Protein AF-A0A969IN88-F1 (afdb_monomer_lite)

pLDDT: mean 70.05, std 19.75, range [36.59, 94.0]

Sequence (152 aa):
MTLDTHNDKQVQASVAMSGGASLQPASVSEAPRELDETSVAGIALARHVRRQAALAVFGIAALAFWAKTYVPPIEMRTALSLHSVYDDTARDTAKQYRIASRAGDKIQLCVYARMISTAYQHAKNESAYRAWEAQERADCAAAGMGASRTPH

Radius of gyration: 38.69 Å; chains: 1; bounding box: 80×87×67 Å

Structure (mmCIF, N/CA/C/O backbone):
data_AF-A0A969IN88-F1
#
_entry.id   AF-A0A969IN88-F1
#
loop_
_atom_site.group_PDB
_atom_site.id
_atom_site.type_symbol
_atom_site.label_atom_id
_atom_site.label_alt_id
_atom_site.label_comp_id
_atom_site.label_asym_id
_atom_site.label_entity_id
_atom_site.label_seq_id
_atom_site.pdbx_PDB_ins_code
_atom_site.Cartn_x
_atom_site.Cartn_y
_atom_site.Cartn_z
_atom_site.occupancy
_atom_site.B_iso_or_equiv
_atom_site.auth_seq_id
_atom_site.auth_comp_id
_atom_site.auth_asym_id
_atom_site.auth_atom_id
_atom_site.pdbx_PDB_model_num
ATOM 1 N N . MET A 1 1 ? 41.003 -22.628 11.075 1.00 40.75 1 MET A N 1
ATOM 2 C CA . MET A 1 1 ? 41.200 -24.090 11.077 1.00 40.75 1 MET A CA 1
ATOM 3 C C . MET A 1 1 ? 41.063 -24.566 9.643 1.00 40.75 1 MET A C 1
ATOM 5 O O . MET A 1 1 ? 40.092 -24.213 8.990 1.00 40.75 1 MET A O 1
ATOM 9 N N . THR A 1 2 ? 42.141 -25.199 9.192 1.00 36.84 2 THR A N 1
ATOM 10 C CA . THR A 1 2 ? 42.484 -25.843 7.907 1.00 36.84 2 THR A CA 1
ATOM 11 C C . THR A 1 2 ? 41.313 -26.490 7.156 1.00 36.84 2 THR A C 1
ATOM 13 O O . THR A 1 2 ? 40.442 -27.075 7.787 1.00 36.84 2 THR A O 1
ATOM 16 N N . LEU A 1 3 ? 41.148 -26.225 5.851 1.00 45.41 3 LEU A N 1
ATOM 17 C CA . LEU A 1 3 ? 41.812 -26.876 4.697 1.00 45.41 3 LEU A CA 1
ATOM 18 C C . LEU A 1 3 ? 41.481 -28.375 4.604 1.00 45.41 3 LEU A C 1
ATOM 20 O O . LEU A 1 3 ? 41.852 -29.115 5.502 1.00 45.41 3 LEU A O 1
ATOM 24 N N . ASP A 1 4 ? 40.839 -28.805 3.512 1.00 44.75 4 ASP A N 1
ATOM 25 C CA . ASP A 1 4 ? 41.546 -29.651 2.544 1.00 44.75 4 ASP A CA 1
ATOM 26 C C . ASP A 1 4 ? 40.841 -29.712 1.182 1.00 44.75 4 ASP A C 1
ATOM 28 O O . ASP A 1 4 ? 39.695 -30.128 1.010 1.00 44.75 4 ASP A O 1
ATOM 32 N N . THR A 1 5 ? 41.606 -29.234 0.213 1.00 49.44 5 THR A N 1
ATOM 33 C CA . THR A 1 5 ? 41.509 -29.453 -1.223 1.00 49.44 5 THR A CA 1
ATOM 34 C C . THR A 1 5 ? 42.290 -30.726 -1.559 1.00 49.44 5 THR A C 1
ATOM 36 O O . THR A 1 5 ? 43.175 -31.124 -0.812 1.00 49.44 5 THR A O 1
ATOM 39 N N . HIS A 1 6 ? 42.074 -31.228 -2.776 1.00 44.75 6 HIS A N 1
ATOM 40 C CA . HIS A 1 6 ? 42.995 -32.074 -3.545 1.00 44.75 6 HIS A CA 1
ATOM 41 C C . HIS A 1 6 ? 42.814 -33.596 -3.421 1.00 44.75 6 HIS A C 1
ATOM 43 O O . HIS A 1 6 ? 43.287 -34.248 -2.496 1.00 44.75 6 HIS A O 1
ATOM 49 N N . ASN A 1 7 ? 42.202 -34.173 -4.460 1.00 51.84 7 ASN A N 1
ATOM 50 C CA . ASN A 1 7 ? 42.546 -35.514 -4.909 1.00 51.84 7 ASN A CA 1
ATOM 51 C C . ASN A 1 7 ? 43.290 -35.366 -6.239 1.00 51.84 7 ASN A C 1
ATOM 53 O O . ASN A 1 7 ? 42.751 -34.866 -7.227 1.00 51.84 7 ASN A O 1
ATOM 57 N N . ASP A 1 8 ? 44.560 -35.720 -6.168 1.00 45.56 8 ASP A N 1
ATOM 58 C CA . ASP A 1 8 ? 45.575 -35.719 -7.205 1.00 45.56 8 ASP A CA 1
ATOM 59 C C . ASP A 1 8 ? 45.828 -37.190 -7.587 1.00 45.56 8 ASP A C 1
ATOM 61 O O . ASP A 1 8 ? 45.481 -38.097 -6.828 1.00 45.56 8 ASP A O 1
ATOM 65 N N . LYS A 1 9 ? 46.547 -37.413 -8.687 1.00 44.06 9 LYS A N 1
ATOM 66 C CA . LYS A 1 9 ? 47.078 -38.703 -9.169 1.00 44.06 9 LYS A CA 1
ATOM 67 C C . LYS A 1 9 ? 46.113 -39.542 -10.009 1.00 44.06 9 LYS A C 1
ATOM 69 O O . LYS A 1 9 ? 45.359 -40.362 -9.505 1.00 44.06 9 LYS A O 1
ATOM 74 N N . GLN A 1 10 ? 46.303 -39.485 -11.322 1.00 42.81 10 GLN A N 1
ATOM 75 C CA . GLN A 1 10 ? 47.049 -40.557 -11.986 1.00 42.81 10 GLN A CA 1
ATOM 76 C C . GLN A 1 10 ? 47.769 -39.970 -13.201 1.00 42.81 10 GLN A C 1
ATOM 78 O O . GLN A 1 10 ? 47.189 -39.318 -14.065 1.00 42.81 10 GLN A O 1
ATOM 83 N N . VAL A 1 11 ? 49.076 -40.173 -13.183 1.00 45.47 11 VAL A N 1
ATOM 84 C CA . VAL A 1 11 ? 50.097 -39.619 -14.055 1.00 45.47 11 VAL A CA 1
ATOM 85 C C . VAL A 1 11 ? 50.709 -40.798 -14.803 1.00 45.47 11 VAL A C 1
ATOM 87 O O . VAL A 1 11 ? 50.982 -41.824 -14.195 1.00 45.47 11 VAL A O 1
ATOM 90 N N . GLN A 1 12 ? 50.983 -40.574 -16.090 1.00 45.88 12 GLN A N 1
ATOM 91 C CA . GLN A 1 12 ? 51.971 -41.265 -16.927 1.00 45.88 12 GLN A CA 1
ATOM 92 C C . GLN A 1 12 ? 51.753 -42.743 -17.275 1.00 45.88 12 GLN A C 1
ATOM 94 O O . GLN A 1 12 ? 51.895 -43.640 -16.455 1.00 45.88 12 GLN A O 1
ATOM 99 N N . ALA A 1 13 ? 51.683 -42.985 -18.585 1.00 43.31 13 ALA A N 1
ATOM 100 C CA . ALA A 1 13 ? 52.638 -43.886 -19.223 1.00 43.31 13 ALA A CA 1
ATOM 101 C C . ALA A 1 13 ? 52.843 -43.461 -20.687 1.00 43.31 13 ALA A C 1
ATOM 103 O O . ALA A 1 13 ? 51.943 -43.574 -21.516 1.00 43.31 13 ALA A O 1
ATOM 104 N N . SER A 1 14 ? 54.041 -42.961 -20.983 1.00 49.50 14 SER A N 1
ATOM 105 C CA . SER A 1 14 ? 54.565 -42.726 -22.330 1.00 49.50 14 SER A CA 1
ATOM 106 C C . SER A 1 14 ? 55.613 -43.801 -22.621 1.00 49.50 14 SER A C 1
ATOM 108 O O . SER A 1 14 ? 56.554 -43.921 -21.842 1.00 49.50 14 SER A O 1
ATOM 110 N N . VAL A 1 15 ? 55.502 -44.533 -23.733 1.00 48.34 15 VAL A N 1
ATOM 111 C CA . VAL A 1 15 ? 56.568 -45.379 -24.324 1.00 48.34 15 VAL A CA 1
ATOM 112 C C . VAL A 1 15 ? 56.364 -45.338 -25.852 1.00 48.34 15 VAL A C 1
ATOM 114 O O . VAL A 1 15 ? 55.301 -45.718 -26.328 1.00 48.34 15 VAL A O 1
ATOM 117 N N . ALA A 1 16 ? 57.156 -44.549 -26.593 1.00 39.06 16 ALA A N 1
ATOM 118 C CA . ALA A 1 16 ? 58.313 -44.952 -27.425 1.00 39.06 16 ALA A CA 1
ATOM 119 C C . ALA A 1 16 ? 57.971 -46.015 -28.503 1.00 39.06 16 ALA A C 1
ATOM 121 O O . ALA A 1 16 ? 57.643 -47.142 -28.170 1.00 39.06 16 ALA A O 1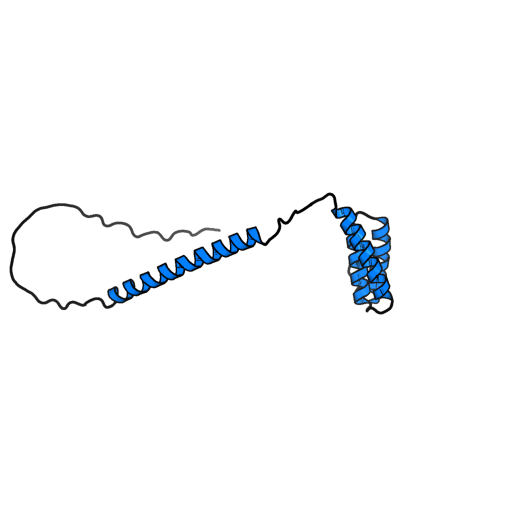
ATOM 122 N N . MET A 1 17 ? 57.827 -45.636 -29.783 1.00 37.94 17 MET A N 1
ATOM 123 C CA . MET A 1 17 ? 58.852 -45.538 -30.853 1.00 37.94 17 MET A CA 1
ATOM 124 C C . MET A 1 17 ? 59.084 -46.839 -31.672 1.00 37.94 17 MET A C 1
ATOM 126 O O . MET A 1 17 ? 59.366 -47.886 -31.109 1.00 37.94 17 MET A O 1
ATOM 130 N N . SER A 1 18 ? 59.099 -46.670 -33.011 1.00 40.19 18 SER A N 1
ATOM 131 C CA . SER A 1 18 ? 59.913 -47.387 -34.028 1.00 40.19 18 SER A CA 1
ATOM 132 C C . SER A 1 18 ? 59.427 -48.696 -34.692 1.00 40.19 18 SER A C 1
ATOM 134 O O . SER A 1 18 ? 59.394 -49.744 -34.068 1.00 40.19 18 SER A O 1
ATOM 136 N N . GLY A 1 19 ? 59.295 -48.657 -36.033 1.00 37.56 19 GLY A N 1
ATOM 137 C CA . GLY A 1 19 ? 60.012 -49.595 -36.926 1.00 37.56 19 GLY A CA 1
ATOM 138 C C . GLY A 1 19 ? 59.252 -50.727 -37.650 1.00 37.56 19 GLY A C 1
ATOM 139 O O . GLY A 1 19 ? 59.006 -51.775 -37.080 1.00 37.56 19 GLY A O 1
ATOM 140 N N . GLY A 1 20 ? 59.021 -50.546 -38.960 1.00 41.41 20 GLY A N 1
ATOM 141 C CA . GLY A 1 20 ? 59.536 -51.420 -40.039 1.00 41.41 20 GLY A CA 1
ATOM 142 C C . GLY A 1 20 ? 59.124 -52.902 -40.186 1.00 41.41 20 GLY A C 1
ATOM 143 O O . GLY A 1 20 ? 59.756 -53.774 -39.616 1.00 41.41 20 GLY A O 1
ATOM 144 N N . ALA A 1 21 ? 58.224 -53.138 -41.151 1.00 38.50 21 ALA A N 1
ATOM 145 C CA . ALA A 1 21 ? 58.257 -54.143 -42.236 1.00 38.50 21 ALA A CA 1
ATOM 146 C C . ALA A 1 21 ? 58.312 -55.681 -41.987 1.00 38.50 21 ALA A C 1
ATOM 148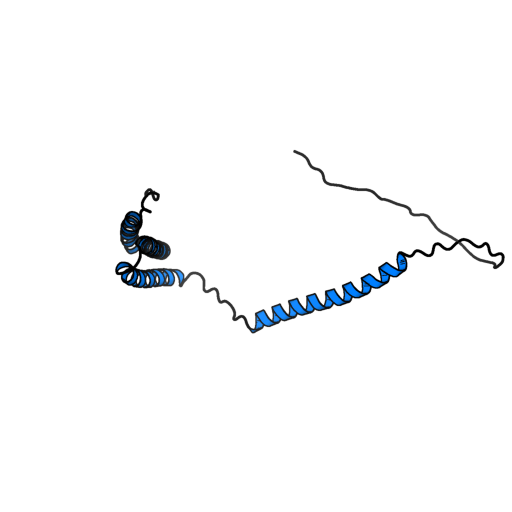 O O . ALA A 1 21 ? 59.301 -56.236 -41.528 1.00 38.50 21 ALA A O 1
ATOM 149 N N . SER A 1 22 ? 57.343 -56.340 -42.650 1.00 40.31 22 SER A N 1
ATOM 150 C CA . SER A 1 22 ? 57.480 -57.521 -43.533 1.00 40.31 22 SER A CA 1
ATOM 151 C C . SER A 1 22 ? 57.068 -58.924 -43.038 1.00 40.31 22 SER A C 1
ATOM 153 O O . SER A 1 22 ? 57.518 -59.407 -42.009 1.00 40.31 22 SER A O 1
ATOM 155 N N . LEU A 1 23 ? 56.313 -59.584 -43.937 1.00 36.59 23 LEU A N 1
ATOM 156 C CA . LEU A 1 23 ? 56.036 -61.022 -44.134 1.00 36.59 23 LEU A CA 1
ATOM 157 C C . LEU A 1 23 ? 54.876 -61.699 -43.356 1.00 36.59 23 LEU A C 1
ATOM 159 O O . LEU A 1 23 ? 54.917 -61.946 -42.158 1.00 36.59 23 LEU A O 1
ATOM 163 N N . GLN A 1 24 ? 53.844 -62.048 -44.138 1.00 41.91 24 GLN A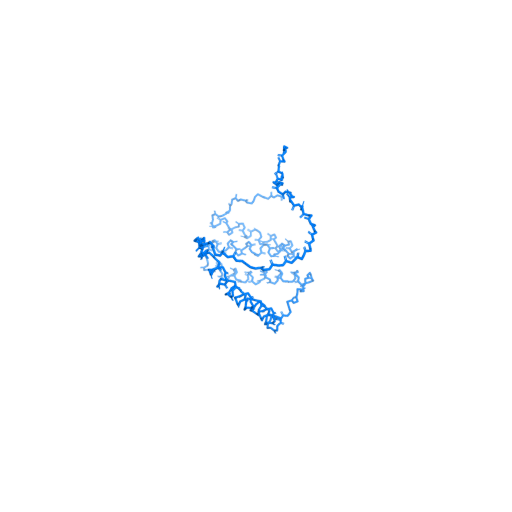 N 1
ATOM 164 C CA . GLN A 1 24 ? 52.778 -63.050 -43.923 1.00 41.91 24 GLN A CA 1
ATOM 165 C C . GLN A 1 24 ? 53.339 -64.501 -43.919 1.00 41.91 24 GLN A C 1
ATOM 167 O O . GLN A 1 24 ? 54.501 -64.682 -44.279 1.00 41.91 24 GLN A O 1
ATOM 172 N N . PRO A 1 25 ? 52.507 -65.566 -43.830 1.00 61.97 25 PRO A N 1
ATOM 173 C CA . PRO A 1 25 ? 51.411 -65.876 -42.893 1.00 61.97 25 PRO A CA 1
ATOM 174 C C . PRO A 1 25 ? 51.531 -67.326 -42.341 1.00 61.97 25 PRO A C 1
ATOM 176 O O . PRO A 1 25 ? 52.132 -68.168 -42.996 1.00 61.97 25 PRO A O 1
ATOM 179 N N . ALA A 1 26 ? 50.900 -67.664 -41.206 1.00 40.47 26 ALA A N 1
ATOM 180 C CA . ALA A 1 26 ? 50.236 -68.967 -40.964 1.00 40.47 26 ALA A CA 1
ATOM 181 C C . ALA A 1 26 ? 49.824 -69.163 -39.492 1.00 40.47 26 ALA A C 1
ATOM 183 O O . ALA A 1 26 ? 50.398 -68.583 -38.578 1.00 40.47 26 ALA A O 1
ATOM 184 N N . SER A 1 27 ? 48.843 -70.056 -39.328 1.00 48.06 27 SER A N 1
ATOM 185 C CA . SER A 1 27 ? 48.364 -70.728 -38.111 1.00 48.06 27 SER A CA 1
ATOM 186 C C . SER A 1 27 ? 47.613 -69.890 -37.072 1.00 48.06 27 SER A C 1
ATOM 188 O O . SER A 1 27 ? 48.135 -69.468 -36.048 1.00 48.06 27 SER A O 1
ATOM 190 N N . VAL A 1 28 ? 46.324 -69.726 -37.372 1.00 53.75 28 VAL A N 1
ATOM 191 C CA . VAL A 1 28 ? 45.173 -70.056 -36.511 1.00 53.75 28 VAL A CA 1
ATOM 192 C C . VAL A 1 28 ? 45.547 -70.655 -35.145 1.00 53.75 28 VAL A C 1
ATOM 194 O O . VAL A 1 28 ? 46.005 -71.792 -35.063 1.00 53.75 28 VAL A O 1
ATOM 197 N N . SER A 1 29 ? 45.252 -69.910 -34.081 1.00 46.31 29 SER A N 1
ATOM 198 C CA . SER A 1 29 ? 44.920 -70.466 -32.772 1.00 46.31 29 SER A CA 1
ATOM 199 C C . SER A 1 29 ? 43.693 -69.724 -32.257 1.00 46.31 29 SER A C 1
ATOM 201 O O . SER A 1 29 ? 43.676 -68.498 -32.135 1.00 46.31 29 SER A O 1
ATOM 203 N N . GLU A 1 30 ? 42.638 -70.502 -32.077 1.00 54.66 30 GLU A N 1
ATOM 204 C CA . GLU A 1 30 ? 41.304 -70.114 -31.662 1.00 54.66 30 GLU A CA 1
ATOM 205 C C . GLU A 1 30 ? 41.347 -69.610 -30.210 1.00 54.66 30 GLU A C 1
ATOM 207 O O . GLU A 1 30 ? 41.460 -70.393 -29.270 1.00 54.66 30 GLU A O 1
ATOM 212 N N . ALA A 1 31 ? 41.279 -68.293 -30.018 1.00 49.34 31 ALA A N 1
ATOM 213 C CA . ALA A 1 31 ? 40.998 -67.697 -28.716 1.00 49.34 31 ALA A CA 1
ATOM 214 C C . ALA A 1 31 ? 39.491 -67.406 -28.628 1.00 49.34 31 ALA A C 1
ATOM 216 O O . ALA A 1 31 ? 38.938 -66.839 -29.581 1.00 49.34 31 ALA A O 1
ATOM 217 N N . PRO A 1 32 ? 38.806 -67.753 -27.523 1.00 47.84 32 PRO A N 1
ATOM 218 C CA . PRO A 1 32 ? 37.417 -67.369 -27.331 1.00 47.84 32 PRO A CA 1
ATOM 219 C C . PRO A 1 32 ? 37.333 -65.842 -27.313 1.00 47.84 32 PRO A C 1
ATOM 221 O O . PRO A 1 32 ? 37.866 -65.172 -26.430 1.00 47.84 32 PRO A O 1
ATOM 224 N N . ARG A 1 33 ? 36.678 -65.286 -28.333 1.00 48.41 33 ARG A N 1
ATOM 225 C CA . ARG A 1 33 ? 36.264 -63.888 -28.342 1.00 48.41 33 ARG A CA 1
ATOM 226 C C . ARG A 1 33 ? 35.144 -63.741 -27.316 1.00 48.41 33 ARG A C 1
ATOM 228 O O . ARG A 1 33 ? 33.984 -63.969 -27.645 1.00 48.41 33 ARG A O 1
ATOM 235 N N . GLU A 1 34 ? 35.491 -63.337 -26.096 1.00 47.50 34 GLU A N 1
ATOM 236 C CA . GLU A 1 34 ? 34.595 -62.523 -25.271 1.00 47.50 34 GLU A CA 1
ATOM 237 C C . GLU A 1 34 ? 34.326 -61.227 -26.045 1.00 47.50 34 GLU A C 1
ATOM 239 O O . GLU A 1 34 ? 35.042 -60.230 -25.953 1.00 47.50 34 GLU A O 1
ATOM 244 N N . LEU A 1 35 ? 33.324 -61.285 -26.919 1.00 52.41 35 LEU A N 1
ATOM 245 C CA . LEU A 1 35 ? 32.723 -60.120 -27.540 1.00 52.41 35 LEU A CA 1
ATOM 246 C C . LEU A 1 35 ? 31.871 -59.438 -26.474 1.00 52.41 35 LEU A C 1
ATOM 248 O O . LEU A 1 35 ? 30.688 -59.714 -26.326 1.00 52.41 35 LEU A O 1
ATOM 252 N N . ASP A 1 36 ? 32.557 -58.585 -25.723 1.00 46.00 36 ASP A N 1
ATOM 253 C CA . ASP A 1 36 ? 32.078 -57.395 -25.036 1.00 46.00 36 ASP A CA 1
ATOM 254 C C . ASP A 1 36 ? 30.626 -56.992 -25.384 1.00 46.00 36 ASP A C 1
ATOM 256 O O . ASP A 1 36 ? 30.367 -56.206 -26.300 1.00 46.00 36 ASP A O 1
ATOM 260 N N . GLU A 1 37 ? 29.662 -57.501 -24.609 1.00 52.12 37 GLU A N 1
ATOM 261 C CA . GLU A 1 37 ? 28.256 -57.069 -24.635 1.00 52.12 37 GLU A CA 1
ATOM 262 C C . GLU A 1 37 ? 28.092 -55.586 -24.233 1.00 52.12 37 GLU A C 1
ATOM 264 O O . GLU A 1 37 ? 27.020 -55.004 -24.422 1.00 52.12 37 GLU A O 1
ATOM 269 N N . THR A 1 38 ? 29.143 -54.924 -23.726 1.00 54.66 38 THR A N 1
ATOM 270 C CA . THR A 1 38 ? 29.059 -53.534 -23.253 1.00 54.66 38 THR A CA 1
ATOM 271 C C . THR A 1 38 ? 29.250 -52.483 -24.357 1.00 54.66 38 THR A C 1
ATOM 273 O O . THR A 1 38 ? 28.692 -51.384 -24.259 1.00 54.66 38 THR A O 1
ATOM 276 N N . SER A 1 39 ? 29.913 -52.814 -25.474 1.00 51.97 39 SER A N 1
ATOM 277 C CA . SER A 1 39 ? 30.134 -51.859 -26.576 1.00 51.97 39 SER A CA 1
ATOM 278 C C . SER A 1 39 ? 28.886 -51.559 -27.416 1.00 51.97 39 SER A C 1
ATOM 280 O O . SER A 1 39 ? 28.732 -50.445 -27.929 1.00 51.97 39 SER A O 1
ATOM 282 N N . VAL A 1 40 ? 27.949 -52.503 -27.549 1.00 53.09 40 VAL A N 1
ATOM 283 C CA . VAL A 1 40 ? 26.748 -52.296 -28.384 1.00 53.09 40 VAL A CA 1
ATOM 284 C C . VAL A 1 40 ? 25.713 -51.411 -27.670 1.00 53.09 40 VAL A C 1
ATOM 286 O O . VAL A 1 40 ? 25.022 -50.615 -28.313 1.00 53.09 40 VAL A O 1
ATOM 289 N N . ALA A 1 41 ? 25.666 -51.455 -26.334 1.00 52.44 41 ALA A N 1
ATOM 290 C CA . ALA A 1 41 ? 24.776 -50.620 -25.526 1.00 52.44 41 ALA A CA 1
ATOM 291 C C . ALA A 1 41 ? 25.199 -49.132 -25.497 1.00 52.44 41 ALA A C 1
ATOM 293 O O . ALA A 1 41 ? 24.344 -48.240 -25.519 1.00 52.44 41 ALA A O 1
ATOM 294 N N . GLY A 1 42 ? 26.506 -48.833 -25.527 1.00 51.19 42 GLY A N 1
ATOM 295 C CA . GLY A 1 42 ? 27.025 -47.456 -25.464 1.00 51.19 42 GLY A CA 1
ATOM 296 C C . GLY A 1 42 ? 26.714 -46.589 -26.697 1.00 51.19 42 GLY A C 1
ATOM 297 O O . GLY A 1 42 ? 26.458 -45.388 -26.582 1.00 51.19 42 GLY A O 1
ATOM 298 N N . ILE A 1 43 ? 26.658 -47.185 -27.894 1.00 53.34 43 ILE A N 1
ATOM 299 C CA . ILE A 1 43 ? 26.443 -46.455 -29.163 1.00 53.34 43 ILE A CA 1
ATOM 300 C C . ILE A 1 43 ? 24.949 -46.138 -29.399 1.00 53.34 43 ILE A C 1
ATOM 302 O O . ILE A 1 43 ? 24.599 -45.213 -30.148 1.00 53.34 43 ILE A O 1
ATOM 306 N N . ALA A 1 44 ? 24.043 -46.868 -28.742 1.00 51.78 44 ALA A N 1
ATOM 307 C CA . ALA A 1 44 ? 22.605 -46.616 -28.802 1.00 51.78 44 ALA A CA 1
ATOM 308 C C . ALA A 1 44 ? 22.187 -45.402 -27.947 1.00 51.78 44 ALA A C 1
ATOM 310 O O . ALA A 1 44 ? 21.408 -44.567 -28.417 1.00 51.78 44 ALA A O 1
ATOM 311 N N . LEU A 1 45 ? 22.762 -45.225 -26.749 1.00 52.25 45 LEU A N 1
ATOM 312 C CA . LEU A 1 45 ? 22.410 -44.108 -25.857 1.00 52.25 45 LEU A CA 1
ATOM 313 C C . LEU A 1 45 ? 22.901 -42.736 -26.358 1.00 52.25 45 LEU A C 1
ATOM 315 O O . LEU A 1 45 ? 22.233 -41.719 -26.156 1.00 52.25 45 LEU A O 1
ATOM 319 N N . ALA A 1 46 ? 24.025 -42.682 -27.078 1.00 52.88 46 ALA A N 1
ATOM 320 C CA . ALA A 1 46 ? 24.616 -41.420 -27.537 1.00 52.88 46 ALA A CA 1
ATOM 321 C C . ALA A 1 46 ? 23.796 -40.692 -28.626 1.00 52.88 46 ALA A C 1
ATOM 323 O O . ALA A 1 46 ? 23.950 -39.481 -28.815 1.00 52.88 46 ALA A O 1
ATOM 324 N N . ARG A 1 47 ? 22.915 -41.397 -29.352 1.00 55.81 47 ARG A N 1
ATOM 325 C CA . ARG A 1 47 ? 22.070 -40.806 -30.411 1.00 55.81 47 ARG A CA 1
ATOM 326 C C . ARG A 1 47 ? 20.773 -40.185 -29.887 1.00 55.81 47 ARG A C 1
ATOM 328 O O . ARG A 1 47 ? 20.265 -39.261 -30.523 1.00 55.81 47 ARG A O 1
ATOM 335 N N . HIS A 1 48 ? 20.258 -40.626 -28.738 1.00 49.50 48 HIS A N 1
ATOM 336 C CA . HIS A 1 48 ? 19.060 -40.028 -28.138 1.00 49.50 48 HIS A CA 1
ATOM 337 C C . HIS A 1 48 ? 19.351 -38.712 -27.411 1.00 49.50 48 HIS A C 1
ATOM 339 O O . HIS A 1 48 ? 18.611 -37.748 -27.603 1.00 49.50 48 HIS A O 1
ATOM 345 N N . VAL A 1 49 ? 20.476 -38.604 -26.699 1.00 57.25 49 VAL A N 1
ATOM 346 C CA . VAL A 1 49 ? 20.845 -37.377 -25.965 1.00 57.25 49 VAL A CA 1
ATOM 347 C C . VAL A 1 49 ? 21.067 -36.180 -26.904 1.00 57.25 49 VAL A C 1
ATOM 349 O O . VAL A 1 49 ? 20.625 -35.070 -26.614 1.00 57.25 49 VAL A O 1
ATOM 352 N N . ARG A 1 50 ? 21.660 -36.395 -28.089 1.00 58.38 50 ARG A N 1
ATOM 353 C CA . ARG A 1 50 ? 21.902 -35.314 -29.069 1.00 58.38 50 ARG A CA 1
ATOM 354 C C . ARG A 1 50 ? 20.619 -34.761 -29.693 1.00 58.38 50 ARG A C 1
ATOM 356 O O . ARG A 1 50 ? 20.544 -33.571 -29.976 1.00 58.38 50 ARG A O 1
ATOM 363 N N . ARG A 1 51 ? 19.602 -35.608 -29.893 1.00 56.31 51 ARG A N 1
ATOM 364 C CA . ARG A 1 51 ? 18.292 -35.177 -30.414 1.00 56.31 51 ARG A CA 1
ATOM 365 C C . ARG A 1 51 ? 17.463 -34.450 -29.351 1.00 56.31 51 ARG A C 1
ATOM 367 O O . ARG A 1 51 ? 16.727 -33.533 -29.695 1.00 56.31 51 ARG A O 1
ATOM 374 N N . GLN A 1 52 ? 17.625 -34.805 -28.076 1.00 56.50 52 GLN A N 1
ATOM 375 C CA . GLN A 1 52 ? 16.944 -34.137 -26.961 1.00 56.50 52 GLN A CA 1
ATOM 376 C C . GLN A 1 52 ? 17.545 -32.759 -26.630 1.00 56.50 52 GLN A C 1
ATOM 378 O O . GLN A 1 52 ? 16.805 -31.824 -26.336 1.00 56.50 52 GLN A O 1
ATOM 383 N N . ALA A 1 53 ? 18.867 -32.592 -26.757 1.00 56.84 53 ALA A N 1
ATOM 384 C CA . ALA A 1 53 ? 19.537 -31.317 -26.485 1.00 56.84 53 ALA A CA 1
ATOM 385 C C . ALA A 1 53 ? 19.161 -30.200 -27.480 1.00 56.84 53 ALA A C 1
ATOM 387 O O . ALA A 1 53 ? 19.022 -29.044 -27.087 1.00 56.84 53 ALA A O 1
ATOM 388 N N . ALA A 1 54 ? 18.948 -30.534 -28.758 1.00 58.12 54 ALA A N 1
ATOM 389 C CA . ALA A 1 54 ? 18.598 -29.542 -29.775 1.00 58.12 54 ALA A CA 1
ATOM 390 C C . ALA A 1 54 ? 17.225 -28.890 -29.515 1.00 58.12 54 ALA A C 1
ATOM 392 O O . ALA A 1 54 ? 17.081 -27.680 -29.668 1.00 58.12 54 ALA A O 1
ATOM 393 N N . LEU A 1 55 ? 16.229 -29.660 -29.061 1.00 64.00 55 LEU A N 1
ATOM 394 C CA . LEU A 1 55 ? 14.870 -29.158 -28.818 1.00 64.00 55 LEU A CA 1
ATOM 395 C C . LEU A 1 55 ? 14.790 -28.201 -27.617 1.00 64.00 55 LEU A C 1
ATOM 397 O O . LEU A 1 55 ? 14.042 -27.224 -27.660 1.00 64.00 55 LEU A O 1
ATOM 401 N N . ALA A 1 56 ? 15.595 -28.431 -26.577 1.00 69.44 56 ALA A N 1
ATOM 402 C CA . ALA A 1 56 ? 15.630 -27.566 -25.398 1.00 69.44 56 ALA A CA 1
ATOM 403 C C . ALA A 1 56 ? 16.154 -26.151 -25.719 1.00 69.44 56 ALA A C 1
ATOM 405 O O . ALA A 1 56 ? 15.608 -25.160 -25.234 1.00 69.44 56 ALA A O 1
ATOM 406 N N . VAL A 1 57 ? 17.167 -26.039 -26.586 1.00 76.81 57 VAL A N 1
ATOM 407 C CA . VAL A 1 57 ? 17.753 -24.744 -26.977 1.00 76.81 57 VAL A CA 1
ATOM 408 C C . VAL A 1 57 ? 16.771 -23.914 -27.810 1.00 76.81 57 VAL A C 1
ATOM 410 O O . VAL A 1 57 ? 16.615 -22.716 -27.563 1.00 76.81 57 VAL A O 1
ATOM 413 N N . PHE A 1 58 ? 16.052 -24.543 -28.747 1.00 80.94 58 PHE A N 1
ATOM 414 C CA . PHE A 1 58 ? 15.030 -23.851 -29.540 1.00 80.94 58 PHE A CA 1
ATOM 415 C C . PHE A 1 58 ? 13.850 -23.367 -28.686 1.00 80.94 58 PHE A C 1
ATOM 417 O O . PHE A 1 58 ? 13.370 -22.255 -28.903 1.00 80.94 58 PHE A O 1
ATOM 424 N N . GLY A 1 59 ? 13.419 -24.144 -27.686 1.00 83.75 59 GLY A N 1
ATOM 425 C CA . GLY A 1 59 ? 12.338 -23.742 -26.778 1.00 83.75 59 GLY A CA 1
ATOM 426 C C . GLY A 1 59 ? 12.668 -22.486 -25.963 1.00 83.75 59 GLY A C 1
ATOM 427 O O . GLY A 1 59 ? 11.857 -21.563 -25.888 1.00 83.75 59 GLY A O 1
ATOM 428 N N . ILE A 1 60 ? 13.883 -22.406 -25.411 1.00 86.50 60 ILE A N 1
ATOM 429 C CA . ILE A 1 60 ? 14.334 -21.243 -24.628 1.00 86.50 60 ILE A CA 1
ATOM 430 C C . ILE A 1 60 ? 14.461 -19.996 -25.517 1.00 86.50 60 ILE A C 1
ATOM 432 O O . ILE A 1 60 ? 14.018 -18.912 -25.133 1.00 86.50 60 ILE A O 1
ATOM 436 N N . ALA A 1 61 ? 15.017 -20.141 -26.725 1.00 87.06 61 ALA A N 1
ATOM 437 C CA . ALA A 1 61 ? 15.152 -19.033 -27.669 1.00 87.06 61 ALA A CA 1
ATOM 438 C C . ALA A 1 61 ? 13.786 -18.496 -28.137 1.00 87.06 61 ALA A C 1
ATOM 440 O O . ALA A 1 61 ? 13.591 -17.280 -28.200 1.00 87.06 61 ALA A O 1
ATOM 441 N N . ALA A 1 62 ? 12.825 -19.386 -28.405 1.00 88.31 62 ALA A N 1
ATOM 442 C CA . ALA A 1 62 ? 11.464 -19.007 -28.774 1.00 88.31 62 ALA A CA 1
ATOM 443 C C . ALA A 1 62 ? 10.750 -18.258 -27.638 1.00 88.31 62 ALA A C 1
ATOM 445 O O . ALA A 1 62 ? 10.135 -17.223 -27.890 1.00 88.31 62 ALA A O 1
ATOM 446 N N . LEU A 1 63 ? 10.888 -18.718 -26.388 1.00 87.44 63 LEU A N 1
ATOM 447 C CA . LEU A 1 63 ? 10.319 -18.045 -25.216 1.00 87.44 63 LEU A CA 1
ATOM 448 C C . LEU A 1 63 ? 10.896 -16.632 -25.039 1.00 87.44 63 LEU A C 1
ATOM 450 O O . LEU A 1 63 ? 10.148 -15.679 -24.832 1.00 87.44 63 LEU A O 1
ATOM 454 N N . ALA A 1 64 ? 12.218 -16.479 -25.159 1.00 86.12 64 ALA A N 1
ATOM 455 C CA . ALA A 1 64 ? 12.880 -15.182 -25.035 1.00 86.12 64 ALA A CA 1
ATOM 456 C C . ALA A 1 64 ? 12.461 -14.206 -26.149 1.00 86.12 64 ALA A C 1
ATOM 458 O O . ALA A 1 64 ? 12.261 -13.016 -25.897 1.00 86.12 64 ALA A O 1
ATOM 459 N N . PHE A 1 65 ? 12.299 -14.707 -27.376 1.00 87.69 65 PHE A N 1
ATOM 460 C CA . PHE A 1 65 ? 11.807 -13.915 -28.500 1.00 87.69 65 PHE A CA 1
ATOM 461 C C . PHE A 1 65 ? 10.355 -13.467 -28.288 1.00 87.69 65 PHE A C 1
ATOM 463 O O . PHE A 1 65 ? 10.051 -12.287 -28.473 1.00 87.69 65 PHE A O 1
ATOM 470 N N . TRP A 1 66 ? 9.487 -14.376 -27.829 1.00 88.06 66 TRP A N 1
ATOM 471 C CA . TRP A 1 66 ? 8.086 -14.077 -27.516 1.00 88.06 66 TRP A CA 1
ATOM 472 C C . TRP A 1 66 ? 7.974 -13.057 -26.378 1.00 88.06 66 TRP A C 1
ATOM 474 O O . TRP A 1 66 ? 7.238 -12.079 -26.483 1.00 88.06 66 TRP A O 1
ATOM 484 N N . ALA A 1 67 ? 8.782 -13.208 -25.326 1.00 85.69 67 ALA A N 1
ATOM 485 C CA . ALA A 1 67 ? 8.833 -12.254 -24.225 1.00 85.69 67 ALA A CA 1
ATOM 486 C C . ALA A 1 67 ? 9.222 -10.845 -24.705 1.00 85.69 67 ALA A C 1
ATOM 488 O O . ALA A 1 67 ? 8.573 -9.879 -24.329 1.00 85.69 67 ALA A O 1
ATOM 489 N N . LYS A 1 68 ? 10.215 -10.703 -25.593 1.00 80.19 68 LYS A N 1
ATOM 490 C CA . LYS A 1 68 ? 10.594 -9.384 -26.138 1.00 80.19 68 LYS A CA 1
ATOM 491 C C . LYS A 1 68 ? 9.519 -8.727 -27.004 1.00 80.19 68 LYS A C 1
ATOM 493 O O . LYS A 1 68 ? 9.501 -7.505 -27.097 1.00 80.19 68 LYS A O 1
ATOM 498 N N . THR A 1 69 ? 8.685 -9.513 -27.683 1.00 82.88 69 THR A N 1
ATOM 499 C CA . THR A 1 69 ? 7.657 -8.982 -28.594 1.00 82.88 69 THR A CA 1
ATOM 500 C C . THR A 1 69 ? 6.351 -8.658 -27.883 1.00 82.88 69 THR A C 1
ATOM 502 O O . THR A 1 69 ? 5.697 -7.687 -28.248 1.00 82.88 69 THR A O 1
ATOM 505 N N . TYR A 1 70 ? 5.975 -9.445 -26.874 1.00 86.25 70 TYR A N 1
ATOM 506 C CA . TYR A 1 70 ? 4.676 -9.320 -26.209 1.00 86.25 70 TYR A CA 1
ATOM 507 C C . TYR A 1 70 ? 4.738 -8.661 -24.829 1.00 86.25 70 TYR A C 1
ATOM 509 O O . TYR A 1 70 ? 3.702 -8.224 -24.330 1.00 86.25 70 TYR A O 1
ATOM 517 N N . VAL A 1 71 ? 5.917 -8.552 -24.209 1.00 79.56 71 VAL A N 1
ATOM 518 C CA . VAL A 1 71 ? 6.075 -7.807 -22.955 1.00 79.56 71 VAL A CA 1
ATOM 519 C C . VAL A 1 71 ? 6.442 -6.361 -23.299 1.00 79.56 71 VAL A C 1
ATOM 521 O O . VAL A 1 71 ? 7.538 -6.125 -23.813 1.00 79.56 71 VAL A O 1
ATOM 524 N N . PRO A 1 72 ? 5.559 -5.376 -23.045 1.00 73.75 72 PRO A N 1
ATOM 525 C CA . PRO A 1 72 ? 5.899 -3.976 -23.260 1.00 73.75 72 PRO A CA 1
ATOM 526 C C . PRO A 1 72 ? 7.080 -3.570 -22.362 1.00 73.75 72 PRO A C 1
ATOM 528 O O . PRO A 1 72 ? 7.228 -4.111 -21.260 1.00 73.75 72 PRO A O 1
ATOM 531 N N . PRO A 1 73 ? 7.928 -2.620 -22.799 1.00 71.50 73 PRO A N 1
ATOM 532 C CA . PRO A 1 73 ? 9.036 -2.135 -21.988 1.00 71.50 73 PRO A CA 1
ATOM 533 C C . PRO A 1 73 ? 8.502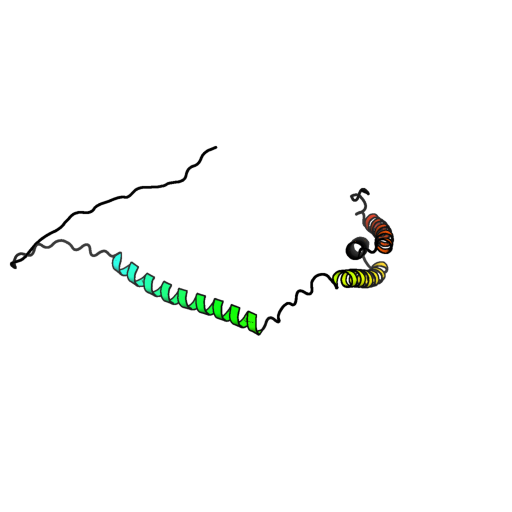 -1.579 -20.666 1.00 71.50 73 PRO A C 1
ATOM 535 O O . PRO A 1 73 ? 7.688 -0.657 -20.640 1.00 71.50 73 PRO A O 1
ATOM 538 N N . ILE A 1 74 ? 8.961 -2.162 -19.560 1.00 69.75 74 ILE A N 1
ATOM 539 C CA . ILE A 1 74 ? 8.612 -1.724 -18.212 1.00 69.75 74 ILE A CA 1
ATOM 540 C C . ILE A 1 74 ? 9.411 -0.444 -17.949 1.00 69.75 74 ILE A C 1
ATOM 542 O O . ILE A 1 74 ? 10.544 -0.494 -17.471 1.00 69.75 74 ILE A O 1
ATOM 546 N N . GLU A 1 75 ? 8.871 0.716 -18.327 1.00 68.19 75 GLU A N 1
ATOM 547 C CA . GLU A 1 75 ? 9.461 1.995 -17.932 1.00 68.19 75 GLU A CA 1
ATOM 548 C C . GLU A 1 75 ? 9.368 2.123 -16.405 1.00 68.19 75 GLU A C 1
ATOM 550 O O . GLU A 1 75 ? 8.345 2.530 -15.853 1.00 68.19 75 GLU A O 1
ATOM 555 N N . MET A 1 76 ? 10.448 1.782 -15.697 1.00 58.56 76 MET A N 1
ATOM 556 C CA . MET A 1 76 ? 10.619 2.174 -14.300 1.00 58.56 76 MET A CA 1
ATOM 557 C C . MET A 1 76 ? 10.841 3.689 -14.252 1.00 58.56 76 MET A C 1
ATOM 559 O O . MET A 1 76 ? 11.968 4.179 -14.294 1.00 58.56 76 MET A O 1
ATOM 563 N N . ARG A 1 77 ? 9.750 4.457 -14.195 1.00 53.75 77 ARG A N 1
ATOM 564 C CA . ARG A 1 77 ? 9.797 5.885 -13.860 1.00 53.75 77 ARG A CA 1
ATOM 565 C C . ARG A 1 77 ? 10.004 6.019 -12.357 1.00 53.75 77 ARG A C 1
ATOM 567 O O . ARG A 1 77 ? 9.051 6.104 -11.588 1.00 53.75 77 ARG A O 1
AT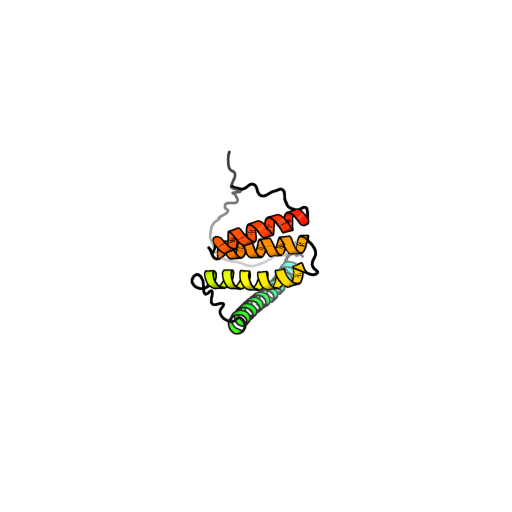OM 574 N N . THR A 1 78 ? 11.260 5.985 -11.936 1.00 62.22 78 THR A N 1
ATOM 575 C CA . THR A 1 78 ? 11.644 6.032 -10.524 1.00 62.22 78 THR A CA 1
ATOM 576 C C . THR A 1 78 ? 11.945 7.470 -10.085 1.00 62.22 78 THR A C 1
ATOM 578 O O . THR A 1 78 ? 12.626 8.215 -10.782 1.00 62.22 78 THR A O 1
ATOM 581 N N . ALA A 1 79 ? 11.463 7.810 -8.885 1.00 53.16 79 ALA A N 1
ATOM 582 C CA . ALA A 1 79 ? 11.824 8.936 -8.009 1.00 53.16 79 ALA A CA 1
ATOM 583 C C . ALA A 1 79 ? 10.946 10.205 -7.993 1.00 53.16 79 ALA A C 1
ATOM 585 O O . ALA A 1 79 ? 10.650 10.658 -6.890 1.00 53.16 79 ALA A O 1
ATOM 586 N N . LEU A 1 80 ? 10.468 10.771 -9.110 1.00 52.12 80 LEU A N 1
ATOM 587 C CA . LEU A 1 80 ? 9.752 12.068 -9.035 1.00 52.12 80 LEU A CA 1
ATOM 588 C C . LEU A 1 80 ? 8.234 11.962 -8.761 1.00 52.12 80 LEU A C 1
ATOM 590 O O . LEU A 1 80 ? 7.633 12.914 -8.277 1.00 52.12 80 LEU A O 1
ATOM 594 N N . SER A 1 81 ? 7.612 10.803 -9.004 1.00 53.84 81 SER A N 1
ATOM 595 C CA . SER A 1 81 ? 6.172 10.563 -8.780 1.00 53.84 81 SER A CA 1
ATOM 596 C C . SER A 1 81 ? 5.851 9.792 -7.495 1.00 53.84 81 SER A C 1
ATOM 598 O O . SER A 1 81 ? 4.686 9.585 -7.177 1.00 53.84 81 SER A O 1
ATOM 600 N N . LEU A 1 82 ? 6.855 9.357 -6.725 1.00 56.50 82 LEU A N 1
ATOM 601 C CA . LEU A 1 82 ? 6.610 8.526 -5.539 1.00 56.50 82 LEU A CA 1
ATOM 602 C C . LEU A 1 82 ? 5.852 9.286 -4.447 1.00 56.50 82 LEU A C 1
ATOM 604 O O . LEU A 1 82 ? 4.951 8.730 -3.829 1.00 56.50 82 LEU A O 1
ATOM 608 N N . HIS A 1 83 ? 6.172 10.565 -4.243 1.00 60.44 83 HIS A N 1
ATOM 609 C CA . HIS A 1 83 ? 5.505 11.392 -3.237 1.00 60.44 83 HIS A CA 1
ATOM 610 C C . HIS A 1 83 ? 3.999 11.531 -3.511 1.00 60.44 83 HIS A C 1
ATOM 612 O O . HIS A 1 83 ? 3.195 11.303 -2.610 1.00 60.44 83 HIS A O 1
ATOM 618 N N . SER A 1 84 ? 3.612 11.825 -4.759 1.00 66.38 84 SER A N 1
ATOM 619 C CA . SER A 1 84 ? 2.198 11.927 -5.136 1.00 66.38 84 SER A CA 1
ATOM 620 C C . SER A 1 84 ? 1.491 10.576 -5.061 1.00 66.38 84 SER A C 1
ATOM 622 O O . SER A 1 84 ? 0.371 10.509 -4.576 1.00 66.38 84 SER A O 1
ATOM 624 N N . VAL A 1 85 ? 2.163 9.486 -5.450 1.00 68.19 85 VAL A N 1
ATOM 625 C CA . VAL A 1 85 ? 1.583 8.134 -5.404 1.00 68.19 85 VAL A CA 1
ATOM 626 C C . VAL A 1 85 ? 1.273 7.693 -3.973 1.00 68.19 85 VAL A C 1
ATOM 628 O O . VAL A 1 85 ? 0.211 7.118 -3.735 1.00 68.19 85 VAL A O 1
ATOM 631 N N . TYR A 1 86 ? 2.154 7.962 -3.005 1.00 79.25 86 TYR A N 1
ATOM 632 C CA . TYR A 1 86 ? 1.884 7.614 -1.606 1.00 79.25 86 TYR A CA 1
ATOM 633 C C . TYR A 1 86 ? 0.763 8.464 -1.003 1.00 79.25 86 TYR A C 1
ATOM 635 O O . TYR A 1 86 ? -0.073 7.930 -0.278 1.00 79.25 86 TYR A O 1
ATOM 643 N N . ASP A 1 87 ? 0.701 9.754 -1.337 1.00 78.88 87 ASP A N 1
ATOM 644 C CA . ASP A 1 87 ? -0.373 10.649 -0.894 1.00 78.88 87 ASP A CA 1
ATOM 645 C C . ASP A 1 87 ? -1.732 10.260 -1.517 1.00 78.88 87 ASP A C 1
ATOM 647 O O . ASP A 1 87 ? -2.751 10.216 -0.826 1.00 78.88 87 ASP A O 1
ATOM 651 N N . ASP A 1 88 ? -1.748 9.871 -2.795 1.00 83.56 88 ASP A N 1
ATOM 652 C CA . ASP A 1 88 ? -2.933 9.341 -3.482 1.00 83.56 88 ASP A CA 1
ATOM 653 C C . ASP A 1 88 ? -3.386 8.002 -2.893 1.00 83.56 88 ASP A C 1
ATOM 655 O O . ASP A 1 88 ? -4.565 7.823 -2.581 1.00 83.56 88 ASP A O 1
ATOM 659 N N . THR A 1 89 ? -2.445 7.092 -2.636 1.00 83.31 89 THR A N 1
ATOM 660 C CA . THR A 1 89 ? -2.727 5.804 -1.987 1.00 83.31 89 THR A CA 1
ATOM 661 C C . THR A 1 89 ? -3.289 6.011 -0.581 1.00 83.31 89 THR A C 1
ATOM 663 O O . THR A 1 89 ? -4.257 5.347 -0.199 1.00 83.31 89 THR A O 1
ATOM 666 N N . ALA A 1 90 ? -2.736 6.954 0.188 1.00 84.00 90 ALA A N 1
ATOM 667 C CA . ALA A 1 90 ? -3.232 7.298 1.517 1.00 84.00 90 ALA A CA 1
ATOM 668 C C . ALA A 1 90 ? -4.663 7.855 1.456 1.00 84.00 90 ALA A C 1
ATOM 670 O O . ALA A 1 90 ? -5.527 7.419 2.219 1.00 84.00 90 ALA A O 1
ATOM 671 N N . ARG A 1 91 ? -4.946 8.756 0.504 1.00 88.00 91 ARG A N 1
ATOM 672 C CA . ARG A 1 91 ? -6.292 9.306 0.273 1.00 88.00 91 ARG A CA 1
ATOM 673 C C . ARG A 1 91 ? -7.305 8.232 -0.110 1.00 88.00 91 ARG A C 1
ATOM 675 O O . ARG A 1 91 ? -8.416 8.226 0.423 1.00 88.00 91 ARG A O 1
ATOM 682 N N . ASP A 1 92 ? -6.954 7.339 -1.024 1.00 87.38 92 ASP A N 1
ATOM 683 C CA . ASP A 1 92 ? -7.867 6.289 -1.477 1.00 87.38 92 ASP A CA 1
ATOM 684 C C . ASP A 1 92 ? -8.107 5.245 -0.390 1.00 87.38 92 ASP A C 1
ATOM 686 O O . ASP A 1 92 ? -9.254 4.869 -0.132 1.00 87.38 92 ASP A O 1
ATOM 690 N N . THR A 1 93 ? -7.063 4.876 0.349 1.00 86.00 93 THR A N 1
ATOM 691 C CA . THR A 1 93 ? -7.199 3.988 1.507 1.00 86.00 93 THR A CA 1
ATOM 692 C C . THR A 1 93 ? -8.039 4.645 2.605 1.00 86.00 93 THR A C 1
ATOM 694 O O . THR A 1 93 ? -8.893 3.985 3.189 1.00 86.00 93 THR A O 1
ATOM 697 N N . ALA A 1 94 ? -7.914 5.958 2.830 1.00 89.44 94 ALA A N 1
ATOM 698 C CA . ALA A 1 94 ? -8.774 6.694 3.759 1.00 89.44 94 ALA A CA 1
ATOM 699 C C . ALA A 1 94 ? -10.254 6.692 3.334 1.00 89.44 94 ALA A C 1
ATOM 701 O O . ALA A 1 94 ? -11.146 6.616 4.184 1.00 89.44 94 ALA A O 1
ATOM 702 N N . LYS A 1 95 ? -10.557 6.722 2.027 1.00 90.94 95 LYS A N 1
ATOM 703 C CA . LYS A 1 95 ? -11.941 6.551 1.547 1.00 90.94 95 LYS A CA 1
ATOM 704 C C . LYS A 1 95 ? -12.466 5.156 1.882 1.00 90.94 95 LYS A C 1
ATOM 706 O O . LYS A 1 95 ? -13.583 5.066 2.390 1.00 90.94 95 LYS A O 1
ATOM 711 N N . GLN A 1 96 ? -11.663 4.116 1.651 1.00 86.19 96 GLN A N 1
ATOM 712 C CA . GLN A 1 96 ? -12.032 2.731 1.965 1.00 86.19 96 GLN A CA 1
ATOM 713 C C . GLN A 1 96 ? -12.174 2.499 3.469 1.00 86.19 96 GLN A C 1
ATOM 715 O O . GLN A 1 96 ? -13.124 1.850 3.902 1.00 86.19 96 GLN A O 1
ATOM 720 N N . TYR A 1 97 ? -11.315 3.123 4.275 1.00 90.81 97 TYR A N 1
ATOM 721 C CA . TYR A 1 97 ? -11.425 3.129 5.728 1.00 90.81 97 TYR A CA 1
ATOM 722 C C . TYR A 1 97 ? -12.785 3.662 6.191 1.00 90.81 97 TYR A C 1
ATOM 724 O O . TYR A 1 97 ? -13.412 3.047 7.041 1.00 90.81 97 TYR A O 1
ATOM 732 N N . ARG A 1 98 ? -13.308 4.748 5.601 1.00 90.06 98 ARG A N 1
ATOM 733 C CA . ARG A 1 98 ? -14.644 5.273 5.964 1.00 90.06 98 ARG A CA 1
ATOM 734 C C . ARG A 1 98 ? -15.800 4.339 5.605 1.00 90.06 98 ARG A C 1
ATOM 736 O O . ARG A 1 98 ? -16.880 4.469 6.176 1.00 90.06 98 ARG A O 1
ATOM 743 N N . ILE A 1 99 ? -15.617 3.469 4.613 1.00 88.56 99 ILE A N 1
ATOM 744 C CA . ILE A 1 99 ? -16.615 2.454 4.258 1.00 88.56 99 ILE A CA 1
ATOM 745 C C . ILE A 1 99 ? -16.515 1.308 5.264 1.00 88.56 99 ILE A C 1
ATOM 747 O O . ILE A 1 99 ? -17.520 0.925 5.863 1.00 88.56 99 ILE A O 1
ATOM 751 N N . ALA A 1 100 ? -15.295 0.829 5.512 1.00 87.94 100 ALA A N 1
ATOM 752 C CA . ALA A 1 100 ? -15.022 -0.205 6.497 1.00 87.94 100 ALA A CA 1
ATOM 753 C C . ALA A 1 100 ? -15.425 0.227 7.915 1.00 87.94 100 ALA A C 1
ATOM 755 O O . ALA A 1 100 ? -15.946 -0.585 8.659 1.00 87.94 100 ALA A O 1
ATOM 756 N N . SER A 1 101 ? -15.287 1.495 8.304 1.00 87.88 101 SER A N 1
ATOM 757 C CA . SER A 1 101 ? -15.602 1.951 9.669 1.00 87.88 101 SER A CA 1
ATOM 758 C C . SER A 1 101 ? -17.078 1.824 10.043 1.00 87.88 101 SER A C 1
ATOM 760 O O . SER A 1 101 ? -17.420 1.885 11.221 1.00 87.88 101 SER A O 1
ATOM 762 N N . ARG A 1 102 ? -17.960 1.627 9.057 1.00 86.75 102 ARG A N 1
ATOM 763 C CA . ARG A 1 102 ? -19.403 1.458 9.269 1.00 86.75 102 ARG A CA 1
ATOM 764 C C . ARG A 1 102 ? -19.836 0.001 9.423 1.00 86.75 102 ARG A C 1
ATOM 766 O O . ARG A 1 102 ? -20.898 -0.236 9.985 1.00 86.75 102 ARG A O 1
ATOM 773 N N . ALA A 1 103 ? -19.072 -0.951 8.888 1.00 83.25 103 ALA A N 1
ATOM 774 C CA . ALA A 1 103 ? -19.508 -2.349 8.759 1.00 83.25 103 ALA A CA 1
ATOM 775 C C . ALA A 1 103 ? -18.382 -3.396 8.873 1.00 83.25 103 ALA A C 1
ATOM 777 O O . ALA A 1 103 ? -18.651 -4.593 8.856 1.00 83.25 103 ALA A O 1
ATOM 778 N N . GLY A 1 104 ? -17.128 -2.961 8.935 1.00 80.56 104 GLY A N 1
ATOM 779 C CA . GLY A 1 104 ? -15.937 -3.798 8.957 1.00 80.56 104 GLY A CA 1
ATOM 780 C C . GLY A 1 104 ? -15.538 -4.212 10.368 1.00 80.56 104 GLY A C 1
ATOM 781 O O . GLY A 1 104 ? -15.914 -3.587 11.361 1.00 80.56 104 GLY A O 1
ATOM 782 N N . ASP A 1 105 ? -14.748 -5.280 10.442 1.00 91.06 105 ASP A N 1
ATOM 783 C CA . ASP A 1 105 ? -14.200 -5.780 11.699 1.00 91.06 105 ASP A CA 1
ATOM 784 C C . ASP A 1 105 ? -13.098 -4.848 12.234 1.00 91.06 105 ASP A C 1
ATOM 786 O O . ASP A 1 105 ? -12.362 -4.205 11.480 1.00 91.06 105 ASP A O 1
ATOM 790 N N . LYS A 1 106 ? -12.939 -4.808 13.557 1.00 90.62 106 LYS A N 1
ATOM 791 C CA . LYS A 1 106 ? -11.958 -3.979 14.265 1.00 90.62 106 LYS A CA 1
ATOM 792 C C . LYS A 1 106 ? -10.530 -4.261 13.794 1.00 90.62 106 LYS A C 1
ATOM 794 O O . LYS A 1 106 ? -9.733 -3.335 13.652 1.00 90.62 106 LYS A O 1
ATOM 799 N N . ILE A 1 107 ? -10.215 -5.524 13.488 1.00 91.44 107 ILE A N 1
ATOM 800 C CA . ILE A 1 107 ? -8.912 -5.908 12.924 1.00 91.44 107 ILE A CA 1
ATOM 801 C C . ILE A 1 107 ? -8.695 -5.238 11.564 1.00 91.44 107 ILE A C 1
ATOM 803 O O . ILE A 1 107 ? -7.623 -4.693 11.302 1.00 91.44 107 ILE A O 1
ATOM 807 N N . GLN A 1 108 ? -9.722 -5.228 10.714 1.00 91.38 108 GLN A N 1
ATOM 808 C CA . GLN A 1 108 ? -9.654 -4.620 9.392 1.00 91.38 108 GLN A CA 1
ATOM 809 C C . GLN A 1 108 ? -9.436 -3.102 9.481 1.00 91.38 108 GLN A C 1
ATOM 811 O O . GLN A 1 108 ? -8.636 -2.553 8.723 1.00 91.38 108 GLN A O 1
ATOM 816 N N . LEU A 1 109 ? -10.087 -2.433 10.439 1.00 92.88 109 LEU A N 1
ATOM 817 C CA . LEU A 1 109 ? -9.883 -1.003 10.696 1.00 92.88 109 LEU A CA 1
ATOM 818 C C . LEU A 1 109 ? -8.449 -0.689 11.116 1.00 92.88 109 LEU A C 1
ATOM 820 O O . LEU A 1 109 ? -7.843 0.214 10.546 1.00 92.88 109 LEU A O 1
ATOM 824 N N . CYS A 1 110 ? -7.872 -1.480 12.024 1.00 93.44 110 CYS A N 1
ATOM 825 C CA . CYS A 1 110 ? -6.467 -1.341 12.414 1.00 93.44 110 CYS A CA 1
ATOM 826 C C . CYS A 1 110 ? -5.511 -1.486 11.219 1.00 93.44 110 CYS A C 1
ATOM 828 O O . CYS A 1 110 ? -4.595 -0.678 11.055 1.00 93.44 110 CYS A O 1
ATOM 830 N N . VAL A 1 111 ? -5.729 -2.487 10.356 1.00 92.06 111 VAL A N 1
ATOM 831 C CA . VAL A 1 111 ? -4.895 -2.697 9.161 1.00 92.06 111 VAL A CA 1
ATOM 832 C C . VAL A 1 111 ? -5.002 -1.506 8.211 1.00 92.06 111 VAL A C 1
ATOM 834 O O . VAL A 1 111 ? -3.973 -0.986 7.780 1.00 92.06 111 VAL A O 1
ATOM 837 N N . TYR A 1 112 ? -6.215 -1.021 7.931 1.00 93.12 112 TYR A N 1
ATOM 838 C CA . TYR A 1 112 ? -6.397 0.156 7.082 1.00 93.12 112 TYR A CA 1
ATOM 839 C C . TYR A 1 112 ? -5.753 1.407 7.682 1.00 93.12 112 TYR A C 1
ATOM 841 O O . TYR A 1 112 ? -5.033 2.110 6.976 1.00 93.12 112 TYR A O 1
ATOM 849 N N . ALA A 1 113 ? -5.947 1.665 8.976 1.00 93.00 113 ALA A N 1
ATOM 850 C CA . ALA A 1 113 ? -5.347 2.810 9.649 1.00 93.00 113 ALA A CA 1
ATOM 851 C C . ALA A 1 113 ? -3.807 2.762 9.602 1.00 93.00 113 ALA A C 1
ATOM 853 O O . ALA A 1 113 ? -3.174 3.775 9.305 1.00 93.00 113 ALA A O 1
ATOM 854 N N . ARG A 1 114 ? -3.202 1.576 9.775 1.00 93.06 114 ARG A N 1
ATOM 855 C CA . ARG A 1 114 ? -1.753 1.364 9.613 1.00 93.06 114 ARG A CA 1
ATOM 856 C C . ARG A 1 114 ? -1.275 1.578 8.176 1.00 93.06 114 ARG A C 1
ATOM 858 O O . ARG A 1 114 ? -0.206 2.146 7.953 1.00 93.06 114 ARG A O 1
ATOM 865 N N . MET A 1 115 ? -2.031 1.117 7.182 1.00 90.81 115 MET A N 1
ATOM 866 C CA . MET A 1 115 ? -1.685 1.356 5.776 1.00 90.81 115 MET A CA 1
ATOM 867 C C . MET A 1 115 ? -1.709 2.853 5.448 1.00 90.81 115 MET A C 1
ATOM 869 O O . MET A 1 115 ? -0.824 3.344 4.753 1.00 90.81 115 MET A O 1
ATOM 873 N N . ILE A 1 116 ? -2.671 3.597 5.995 1.00 93.25 116 ILE A N 1
ATOM 874 C CA . ILE A 1 116 ? -2.765 5.046 5.790 1.00 93.25 116 ILE A CA 1
ATOM 875 C C . ILE A 1 116 ? -1.623 5.779 6.506 1.00 93.25 116 ILE A C 1
ATOM 877 O O . ILE A 1 116 ? -0.988 6.643 5.898 1.00 93.25 116 ILE A O 1
ATOM 881 N N . SER A 1 117 ? -1.317 5.427 7.763 1.00 93.44 117 SER A N 1
ATOM 882 C CA . SER A 1 117 ? -0.218 6.051 8.515 1.00 93.44 117 SER A CA 1
ATOM 883 C C . SER A 1 117 ? 1.127 5.822 7.814 1.00 93.44 117 SER A C 1
ATOM 885 O O . SER A 1 117 ? 1.848 6.777 7.531 1.00 93.44 117 SER A O 1
ATOM 887 N N . THR A 1 118 ? 1.428 4.587 7.412 1.00 90.56 118 THR A N 1
ATOM 888 C CA . THR A 1 118 ? 2.660 4.266 6.666 1.00 90.56 118 THR A CA 1
ATOM 889 C C . THR A 1 118 ? 2.729 4.968 5.307 1.00 90.56 118 THR A C 1
ATOM 891 O O . THR A 1 118 ? 3.779 5.506 4.955 1.00 90.56 118 THR A O 1
ATOM 894 N N . ALA A 1 119 ? 1.623 5.060 4.563 1.00 90.38 119 ALA A N 1
ATOM 895 C CA . ALA A 1 119 ? 1.589 5.800 3.302 1.00 90.38 119 ALA A CA 1
ATOM 896 C C . ALA A 1 119 ? 1.902 7.295 3.502 1.00 90.38 119 ALA A C 1
ATOM 898 O O . ALA A 1 119 ? 2.752 7.838 2.796 1.00 90.38 119 ALA A O 1
ATOM 899 N N . TYR A 1 120 ? 1.320 7.949 4.516 1.00 90.94 120 TYR A N 1
ATOM 900 C CA . TYR A 1 120 ? 1.664 9.339 4.840 1.00 90.94 120 TYR A CA 1
ATOM 901 C C . TYR A 1 120 ? 3.109 9.507 5.326 1.00 90.94 120 TYR A C 1
ATOM 903 O O . TYR A 1 120 ? 3.745 10.518 5.016 1.00 90.94 120 TYR A O 1
ATOM 911 N N . GLN A 1 121 ? 3.661 8.509 6.020 1.00 91.12 121 GLN A N 1
ATOM 912 C CA . GLN A 1 121 ? 5.072 8.487 6.406 1.00 91.12 121 GLN A CA 1
ATOM 913 C C . GLN A 1 121 ? 5.993 8.446 5.176 1.00 91.12 121 GLN A C 1
ATOM 915 O O . GLN A 1 121 ? 6.957 9.214 5.093 1.00 91.12 121 GLN A O 1
ATOM 920 N N . HIS A 1 122 ? 5.683 7.596 4.192 1.00 86.69 122 HIS A N 1
ATOM 921 C CA . HIS A 1 122 ? 6.416 7.523 2.924 1.00 86.69 122 HIS A CA 1
ATOM 922 C C . HIS A 1 122 ? 6.236 8.784 2.074 1.00 86.69 122 HIS A C 1
ATOM 924 O O . HIS A 1 122 ? 7.194 9.245 1.450 1.00 86.69 122 HIS A O 1
ATOM 930 N N . ALA A 1 123 ? 5.055 9.400 2.129 1.00 87.25 123 ALA A N 1
ATOM 931 C CA . ALA A 1 123 ? 4.788 10.703 1.538 1.00 87.25 123 ALA A CA 1
ATOM 932 C C . ALA A 1 123 ? 5.432 11.869 2.314 1.00 87.25 123 ALA A C 1
ATOM 934 O O . ALA A 1 123 ? 5.278 13.005 1.898 1.00 87.25 123 ALA A O 1
ATOM 935 N N . LYS A 1 124 ? 6.155 11.653 3.425 1.00 88.44 124 LYS A N 1
ATOM 936 C CA . LYS A 1 124 ? 6.744 12.736 4.247 1.00 88.44 124 LYS A CA 1
ATOM 937 C C . LYS A 1 124 ? 5.721 13.780 4.732 1.00 88.44 124 LYS A C 1
ATOM 939 O O . LYS A 1 124 ? 6.082 14.916 5.029 1.00 88.44 124 LYS A O 1
ATOM 944 N N . ASN A 1 125 ? 4.449 13.398 4.846 1.00 90.06 125 ASN A N 1
ATOM 945 C CA . ASN A 1 125 ? 3.387 14.260 5.350 1.00 90.06 125 ASN A CA 1
ATOM 946 C C . ASN A 1 125 ? 3.215 14.032 6.858 1.00 90.06 125 ASN A C 1
ATOM 948 O O . ASN A 1 125 ? 2.399 13.221 7.297 1.00 90.06 125 ASN A O 1
ATOM 952 N N . GLU A 1 126 ? 4.017 14.728 7.665 1.00 90.19 126 GLU A N 1
ATOM 953 C CA . GLU A 1 126 ? 4.062 14.500 9.114 1.00 90.19 126 GLU A CA 1
ATOM 954 C C . GLU A 1 126 ? 2.764 14.864 9.847 1.00 90.19 126 GLU A C 1
ATOM 956 O O . GLU A 1 126 ? 2.448 14.263 10.875 1.00 90.19 126 GLU A O 1
ATOM 961 N N . SER A 1 127 ? 2.015 15.862 9.367 1.00 92.44 127 SER A N 1
ATOM 962 C CA . SER A 1 127 ? 0.756 16.266 10.005 1.00 92.44 127 SER A CA 1
ATOM 963 C C . SER A 1 127 ? -0.314 15.192 9.815 1.00 92.44 127 SER A C 1
ATOM 965 O O . SER A 1 127 ? -0.943 14.775 10.789 1.00 92.44 127 SER A O 1
ATOM 967 N N . ALA A 1 128 ? -0.461 14.682 8.588 1.00 90.31 128 ALA A N 1
ATOM 968 C CA . ALA A 1 128 ? -1.370 13.583 8.290 1.00 90.31 128 ALA A CA 1
ATOM 969 C C . ALA A 1 128 ? -0.919 12.277 8.958 1.00 90.31 128 ALA A C 1
ATOM 971 O O . ALA A 1 128 ? -1.750 11.570 9.524 1.00 90.31 128 ALA A O 1
ATOM 972 N N . TYR A 1 129 ? 0.389 11.996 8.973 1.00 93.56 129 TYR A N 1
ATOM 973 C CA . TYR A 1 129 ? 0.956 10.855 9.693 1.00 93.56 129 TYR A CA 1
ATOM 974 C C . TYR A 1 129 ? 0.547 10.861 11.169 1.00 93.56 129 TYR A C 1
ATOM 976 O O . TYR A 1 129 ? -0.034 9.889 11.640 1.00 93.56 129 TYR A O 1
ATOM 984 N N . ARG A 1 130 ? 0.773 11.973 11.884 1.00 93.44 130 ARG A N 1
ATOM 985 C CA . ARG A 1 130 ? 0.438 12.085 13.314 1.00 93.44 130 ARG A CA 1
ATOM 986 C C . ARG A 1 130 ? -1.057 11.906 13.583 1.00 93.44 130 ARG A C 1
ATOM 988 O O . ARG A 1 130 ? -1.430 11.256 14.559 1.00 93.44 130 ARG A O 1
ATOM 995 N N . ALA A 1 131 ? -1.911 12.449 12.715 1.00 93.00 131 ALA A N 1
ATOM 996 C CA . ALA A 1 131 ? -3.357 12.282 12.830 1.00 93.00 131 ALA A CA 1
ATOM 997 C C . ALA A 1 131 ? -3.772 10.808 12.671 1.00 93.00 131 ALA A C 1
ATOM 999 O O . ALA A 1 131 ? -4.514 10.273 13.496 1.00 93.00 131 ALA A O 1
ATOM 1000 N N . TRP A 1 132 ? -3.252 10.133 11.644 1.00 93.62 132 TRP A N 1
ATOM 1001 C CA . TRP A 1 132 ? -3.585 8.737 11.364 1.00 93.62 132 TRP A CA 1
ATOM 1002 C C . TRP A 1 132 ? -2.905 7.741 12.301 1.00 93.62 132 TRP A C 1
ATOM 1004 O O . TRP A 1 132 ? -3.460 6.679 12.548 1.00 93.62 132 TRP A O 1
ATOM 1014 N N . GLU A 1 133 ? -1.766 8.083 12.893 1.00 93.31 133 GLU A N 1
ATOM 1015 C CA . GLU A 1 133 ? -1.111 7.272 13.922 1.00 93.31 133 GLU A CA 1
ATOM 1016 C C . GLU A 1 133 ? -1.933 7.220 15.220 1.00 93.31 133 GLU A C 1
ATOM 1018 O O . GLU A 1 133 ? -2.012 6.179 15.877 1.00 93.31 133 GLU A O 1
ATOM 1023 N N . ALA A 1 134 ? -2.571 8.329 15.610 1.00 92.94 134 ALA A N 1
ATOM 1024 C CA . ALA A 1 134 ? -3.493 8.329 16.745 1.00 92.94 134 ALA A CA 1
ATOM 1025 C C . ALA A 1 134 ? -4.714 7.435 16.469 1.00 92.94 134 ALA A C 1
ATOM 1027 O O . ALA A 1 134 ? -5.100 6.642 17.331 1.00 92.94 134 ALA A O 1
ATOM 1028 N N . GLN A 1 135 ? -5.263 7.518 15.253 1.00 92.75 135 GLN A N 1
ATOM 1029 C CA . GLN A 1 135 ? -6.380 6.684 14.811 1.00 92.75 135 GLN A CA 1
ATOM 1030 C C . GLN A 1 135 ? -5.992 5.197 14.754 1.00 92.75 135 GLN A C 1
ATOM 1032 O O . GLN A 1 135 ? -6.690 4.368 15.330 1.00 92.75 135 GLN A O 1
ATOM 1037 N N . GLU A 1 136 ? -4.830 4.867 14.175 1.00 94.00 136 GLU A N 1
ATOM 1038 C CA . GLU A 1 136 ? -4.272 3.507 14.162 1.00 94.00 136 GLU A CA 1
ATOM 1039 C C . GLU A 1 136 ? -4.195 2.940 15.577 1.00 94.00 136 GLU A C 1
ATOM 1041 O O . GLU A 1 136 ? -4.644 1.823 15.8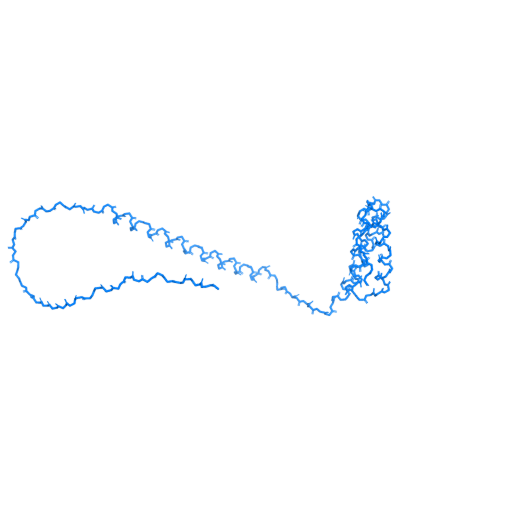20 1.00 94.00 136 GLU A O 1
ATOM 1046 N N . ARG A 1 137 ? -3.664 3.704 16.539 1.00 92.75 137 ARG A N 1
ATOM 1047 C CA . ARG A 1 137 ? -3.562 3.235 17.926 1.00 92.75 137 ARG A CA 1
ATOM 1048 C C . ARG A 1 137 ? -4.927 2.937 18.539 1.00 92.75 137 ARG A C 1
ATOM 1050 O O . ARG A 1 137 ? -5.056 1.915 19.209 1.00 92.75 137 ARG A O 1
ATOM 1057 N N . ALA A 1 138 ? -5.924 3.786 18.304 1.00 92.19 138 ALA A N 1
ATOM 1058 C CA . ALA A 1 138 ? -7.278 3.567 18.802 1.00 92.19 138 ALA A CA 1
ATOM 1059 C C . ALA A 1 138 ? -7.917 2.309 18.186 1.00 92.19 138 ALA A C 1
ATOM 1061 O O . ALA A 1 138 ? -8.415 1.451 18.918 1.00 92.19 138 ALA A O 1
ATOM 1062 N N . ASP A 1 139 ? -7.833 2.152 16.863 1.00 93.44 139 ASP A N 1
ATOM 1063 C CA . ASP A 1 139 ? -8.449 1.029 16.148 1.00 93.44 139 ASP A CA 1
ATOM 1064 C C . ASP A 1 139 ? -7.749 -0.299 16.461 1.00 93.44 139 ASP A C 1
ATOM 1066 O O . ASP A 1 139 ? -8.396 -1.317 16.717 1.00 93.44 139 ASP A O 1
ATOM 1070 N N . CYS A 1 140 ? -6.416 -0.293 16.523 1.00 93.19 140 CYS A N 1
ATOM 1071 C CA . CYS A 1 140 ? -5.639 -1.467 16.902 1.00 93.19 140 CYS A CA 1
ATOM 1072 C C . CYS A 1 140 ? -5.853 -1.853 18.368 1.00 93.19 140 CYS A C 1
ATOM 1074 O O . CYS A 1 140 ? -5.920 -3.043 18.668 1.00 93.19 140 CYS A O 1
ATOM 1076 N N . ALA A 1 141 ? -6.017 -0.893 19.285 1.00 92.94 141 ALA A N 1
ATOM 1077 C CA . ALA A 1 141 ? -6.385 -1.193 20.668 1.00 92.94 141 ALA A CA 1
ATOM 1078 C C . ALA A 1 141 ? -7.791 -1.808 20.758 1.00 92.94 141 ALA A C 1
ATOM 1080 O O . ALA A 1 141 ? -7.972 -2.820 21.434 1.00 92.94 141 ALA A O 1
ATOM 1081 N N . ALA A 1 142 ? -8.765 -1.268 20.018 1.00 90.62 142 ALA A N 1
ATOM 1082 C CA . ALA A 1 142 ? -10.119 -1.818 19.954 1.00 90.62 142 ALA A CA 1
ATOM 1083 C C . ALA A 1 142 ? -10.151 -3.254 19.394 1.00 90.62 142 ALA A C 1
ATOM 1085 O O . ALA A 1 142 ? -11.014 -4.047 19.780 1.00 90.62 142 ALA A O 1
ATOM 1086 N N . ALA A 1 143 ? -9.203 -3.586 18.515 1.00 91.56 143 ALA A N 1
ATOM 1087 C CA . ALA A 1 143 ? -8.994 -4.919 17.960 1.00 91.56 143 ALA A CA 1
ATOM 1088 C C . ALA A 1 143 ? -8.162 -5.861 18.856 1.00 91.56 143 ALA A C 1
ATOM 1090 O O . ALA A 1 143 ? -7.896 -6.992 18.459 1.00 91.56 143 ALA A O 1
ATOM 1091 N N . GLY A 1 144 ? -7.706 -5.410 20.032 1.00 91.00 144 GLY A N 1
ATOM 1092 C CA . GLY A 1 144 ? -6.842 -6.197 20.921 1.00 91.00 144 GLY A CA 1
ATOM 1093 C C . GLY A 1 144 ? -5.385 -6.326 20.452 1.00 91.00 144 GLY A C 1
ATOM 1094 O O . GLY A 1 144 ? -4.636 -7.130 20.995 1.00 91.00 144 GLY A O 1
ATOM 1095 N N . MET A 1 145 ? -4.964 -5.532 19.462 1.00 85.31 145 MET A N 1
ATOM 1096 C CA . MET A 1 145 ? -3.603 -5.507 18.899 1.00 85.31 145 MET A CA 1
ATOM 1097 C C . MET A 1 145 ? -2.726 -4.366 19.449 1.00 85.31 145 MET A C 1
ATOM 1099 O O . MET A 1 145 ? -1.566 -4.213 19.062 1.00 85.31 145 MET A O 1
ATOM 1103 N N . GLY A 1 146 ? -3.262 -3.529 20.337 1.00 69.88 146 GLY A N 1
ATOM 1104 C CA . GLY A 1 146 ? -2.556 -2.386 20.911 1.00 69.88 146 GLY A CA 1
ATOM 1105 C C . GLY A 1 146 ? -1.669 -2.769 22.095 1.00 69.88 146 GLY A C 1
ATOM 1106 O O . GLY A 1 146 ? -2.080 -2.562 23.230 1.00 69.88 146 GLY A O 1
ATOM 1107 N N . ALA A 1 147 ? -0.466 -3.306 21.852 1.00 55.59 147 ALA A N 1
ATOM 1108 C CA . ALA A 1 147 ? 0.513 -3.516 22.933 1.00 55.59 147 ALA A CA 1
ATOM 1109 C C . ALA A 1 147 ? 2.010 -3.490 22.547 1.00 55.59 147 ALA A C 1
ATOM 1111 O O . ALA A 1 147 ? 2.837 -3.630 23.439 1.00 55.59 147 ALA A O 1
ATOM 1112 N N . SER A 1 148 ? 2.415 -3.303 21.281 1.00 56.09 148 SER A N 1
ATOM 1113 C CA . SER A 1 148 ? 3.826 -3.558 20.903 1.00 56.09 148 SER A CA 1
ATOM 1114 C C . SER A 1 148 ? 4.609 -2.413 20.254 1.00 56.09 148 SER A C 1
ATOM 1116 O O . SER A 1 148 ? 5.737 -2.643 19.826 1.00 56.09 148 SER A O 1
ATOM 1118 N N . ARG A 1 149 ? 4.074 -1.189 20.153 1.00 57.62 149 ARG A N 1
ATOM 1119 C CA . ARG A 1 149 ? 4.836 -0.048 19.614 1.00 57.62 149 ARG A CA 1
ATOM 1120 C C . ARG A 1 149 ? 5.113 0.958 20.729 1.00 57.62 149 ARG A C 1
ATOM 1122 O O . ARG A 1 149 ? 4.314 1.857 20.971 1.00 57.62 149 ARG A O 1
ATOM 1129 N N . THR A 1 150 ? 6.221 0.770 21.441 1.00 47.97 150 THR A N 1
ATOM 1130 C CA . THR A 1 150 ? 6.781 1.817 22.300 1.00 47.97 150 THR A CA 1
ATOM 1131 C C . THR A 1 150 ? 7.195 3.000 21.421 1.00 47.97 150 THR A C 1
ATOM 1133 O O . THR A 1 150 ? 7.841 2.772 20.395 1.00 47.97 150 THR A O 1
ATOM 1136 N N . PRO A 1 151 ? 6.812 4.240 21.768 1.00 53.81 151 PRO A N 1
ATOM 1137 C CA . PRO A 1 151 ? 7.319 5.419 21.080 1.00 53.81 151 PRO A CA 1
ATOM 1138 C C . PRO A 1 151 ? 8.837 5.478 21.289 1.00 53.81 151 PRO A C 1
ATOM 1140 O O . PRO A 1 151 ? 9.298 5.459 22.431 1.00 53.81 151 PRO A O 1
ATOM 1143 N N . HIS A 1 152 ? 9.586 5.462 20.188 1.00 43.22 152 HIS A N 1
ATOM 1144 C CA . HIS A 1 152 ? 11.019 5.751 20.166 1.00 43.22 152 HIS A CA 1
ATOM 1145 C C . HIS A 1 152 ? 11.239 7.242 19.935 1.00 43.22 152 HIS A C 1
ATOM 1147 O O . HIS A 1 152 ? 10.462 7.823 19.143 1.00 43.22 152 HIS A O 1
#

Secondary structure (DSSP, 8-state):
------------------------------------THHHHHHHHHHHHHHHHHHHHHHHHHHHHHHHHHS-------SSSHHHHHHHHHHHHHHHHHHHHHHS-HHHHHHHHHHHHHHHHHTT-HHHHHHHHHHHHHHHHHTT-TTS----

Foldseek 3Di:
DDDDDDDDDDDDDDDDDDDDDDDDDDDDDDDDPPPDPPVVVVVVVVVVVVVVVVVVVVVVVVVVVCCVVPPPPPPPPPDPCLLVVLVVQLVVLVVVLVVCVVPNDLVVNLVSLVSNLVSCVSNVPVVSNVVSVVSSLVSCVVVVNNDPDDPD